Protein AF-A0A059T309-F1 (afdb_monomer)

Organism: NCBI:txid333133

Mean predicted aligned error: 18.93 Å

Secondary structure (DSSP, 8-state):
--------------------------SS--S--TT-PPP--------TTSSTT---B--TTSS-B---S--GGGGGSSHHHHHHT------GGG--------SSSS----

pLDDT: mean 70.23, std 22.95, range [30.25, 97.5]

Solvent-accessible surface area (backbone atoms only — not comparable to full-atom values): 8401 Å² total; per-residue (Å²): 143,81,90,81,87,82,88,80,89,85,88,90,83,85,90,80,88,80,83,89,81,90,75,94,73,73,87,76,86,79,92,81,66,99,79,64,75,72,79,78,74,70,76,63,78,85,50,70,64,54,68,100,77,39,66,36,42,75,56,99,90,50,75,82,38,63,96,65,89,80,60,75,66,66,58,60,70,47,71,68,49,34,63,73,69,56,88,79,83,91,52,78,88,76,59,83,84,88,82,89,84,74,96,63,98,60,93,72,92,129

Structure (mmCIF, N/CA/C/O backbone):
data_AF-A0A059T309-F1
#
_entry.id   AF-A0A059T309-F1
#
loop_
_atom_site.group_PDB
_atom_site.id
_atom_site.type_symbol
_atom_site.label_atom_id
_atom_site.label_alt_id
_atom_site.label_comp_id
_atom_site.label_asym_id
_atom_site.label_entity_id
_atom_site.label_seq_id
_atom_site.pdbx_PDB_ins_code
_atom_site.Cartn_x
_atom_site.Cartn_y
_atom_site.Cartn_z
_atom_site.occupancy
_atom_site.B_iso_or_equiv
_atom_site.auth_seq_id
_atom_site.auth_comp_id
_atom_site.auth_asym_id
_atom_site.auth_atom_id
_atom_site.pdbx_PDB_model_num
ATOM 1 N N . MET A 1 1 ? 44.754 -41.594 -55.457 1.00 46.16 1 MET A N 1
ATOM 2 C CA . MET A 1 1 ? 46.174 -41.926 -55.210 1.00 46.16 1 MET A CA 1
ATOM 3 C C . MET A 1 1 ? 47.045 -41.051 -56.099 1.00 46.16 1 MET A C 1
ATOM 5 O O . MET A 1 1 ? 47.213 -41.373 -57.265 1.00 46.16 1 MET A O 1
ATOM 9 N N . ARG A 1 2 ? 47.546 -39.922 -55.589 1.00 36.44 2 ARG A N 1
ATOM 10 C CA . ARG A 1 2 ? 48.671 -39.198 -56.196 1.00 36.44 2 ARG A CA 1
ATOM 11 C C . ARG A 1 2 ? 49.545 -38.652 -55.074 1.00 36.44 2 ARG A C 1
ATOM 13 O O . ARG A 1 2 ? 49.190 -37.683 -54.415 1.00 36.44 2 ARG A O 1
ATOM 20 N N . LEU A 1 3 ? 50.631 -39.383 -54.841 1.00 37.47 3 LEU A N 1
ATOM 21 C CA . LEU A 1 3 ? 51.829 -38.928 -54.151 1.00 37.47 3 LEU A CA 1
ATOM 22 C C . LEU A 1 3 ? 52.394 -37.718 -54.904 1.00 37.47 3 LEU A C 1
ATOM 24 O O . LEU A 1 3 ? 52.564 -37.806 -56.117 1.00 37.47 3 LEU A O 1
ATOM 28 N N . SER A 1 4 ? 52.757 -36.665 -54.177 1.00 36.16 4 SER A N 1
ATOM 29 C CA . SER A 1 4 ? 53.927 -35.853 -54.511 1.00 36.16 4 SER A CA 1
ATOM 30 C C . SER A 1 4 ? 54.570 -35.350 -53.225 1.00 36.16 4 SER A C 1
ATOM 32 O O . SER A 1 4 ? 54.005 -34.572 -52.464 1.00 36.16 4 SER A O 1
ATOM 34 N N . CYS A 1 5 ? 55.754 -35.902 -53.014 1.00 30.41 5 CYS A N 1
ATOM 35 C CA . CYS A 1 5 ? 56.797 -35.551 -52.071 1.00 30.41 5 CYS A CA 1
ATOM 36 C C . CYS A 1 5 ? 57.492 -34.268 -52.556 1.00 30.41 5 CYS A C 1
ATOM 38 O O . CYS A 1 5 ? 57.702 -34.183 -53.758 1.00 30.41 5 CYS A O 1
ATOM 40 N N . VAL A 1 6 ? 57.879 -33.338 -51.673 1.00 52.66 6 VAL A N 1
ATOM 41 C CA . VAL A 1 6 ? 59.219 -32.704 -51.648 1.00 52.66 6 VAL A CA 1
ATOM 42 C C . VAL A 1 6 ? 59.417 -32.052 -50.272 1.00 52.66 6 VAL A C 1
ATOM 44 O O . VAL A 1 6 ? 58.671 -31.165 -49.863 1.00 52.66 6 VAL A O 1
ATOM 47 N N . LEU A 1 7 ? 60.449 -32.535 -49.578 1.00 37.66 7 LEU A N 1
ATOM 48 C CA . LEU A 1 7 ? 61.073 -31.961 -48.390 1.00 37.66 7 LEU A CA 1
ATOM 49 C C . LEU A 1 7 ? 61.636 -30.555 -48.657 1.00 37.66 7 LEU A C 1
ATOM 51 O O . LEU A 1 7 ? 62.316 -30.355 -49.659 1.00 37.66 7 LEU A O 1
ATOM 55 N N . PHE A 1 8 ? 61.562 -29.677 -47.657 1.00 32.91 8 PHE A N 1
ATOM 56 C CA . PHE A 1 8 ? 62.683 -28.790 -47.336 1.00 32.91 8 PHE A CA 1
ATOM 57 C C . PHE A 1 8 ? 62.900 -28.768 -45.819 1.00 32.91 8 PHE A C 1
ATOM 59 O O . PHE A 1 8 ? 62.017 -28.392 -45.051 1.00 32.91 8 PHE A O 1
ATOM 66 N N . LEU A 1 9 ? 64.082 -29.234 -45.408 1.00 39.44 9 LEU A N 1
ATOM 67 C CA . LEU A 1 9 ? 64.646 -29.065 -44.072 1.00 39.44 9 LEU A CA 1
ATOM 68 C C . LEU A 1 9 ? 64.998 -27.589 -43.832 1.00 39.44 9 LEU A C 1
ATOM 70 O O . LEU A 1 9 ? 65.543 -26.935 -44.718 1.00 39.44 9 LEU A O 1
ATOM 74 N N . GLY A 1 10 ? 64.801 -27.118 -42.601 1.00 32.47 10 GLY A N 1
ATOM 75 C CA . G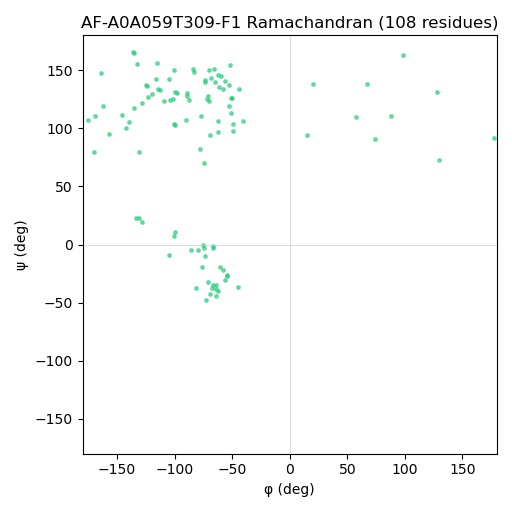LY A 1 10 ? 65.367 -25.863 -42.103 1.00 32.47 10 GLY A CA 1
ATOM 76 C C . GLY A 1 10 ? 65.061 -25.666 -40.618 1.00 32.47 10 GLY A C 1
ATOM 77 O O . GLY A 1 10 ? 63.921 -25.441 -40.242 1.00 32.47 10 GLY A O 1
ATOM 78 N N . ILE A 1 11 ? 66.089 -25.829 -39.793 1.00 36.34 11 ILE A N 1
ATOM 79 C CA . ILE A 1 11 ? 66.110 -25.978 -38.329 1.00 36.34 11 ILE A CA 1
ATOM 80 C C . ILE A 1 11 ? 66.071 -24.619 -37.594 1.00 36.34 11 ILE A C 1
ATOM 82 O O . ILE A 1 11 ? 66.656 -23.661 -38.088 1.00 36.34 11 ILE A O 1
ATOM 86 N N . ALA A 1 12 ? 65.495 -24.615 -36.377 1.00 32.25 12 ALA A N 1
ATOM 87 C CA . ALA A 1 12 ? 65.959 -23.951 -35.131 1.00 32.25 12 ALA A CA 1
ATOM 88 C C . ALA A 1 12 ? 64.919 -23.060 -34.417 1.00 32.25 12 ALA A C 1
ATOM 90 O O . ALA A 1 12 ? 64.360 -22.148 -35.016 1.00 32.25 12 ALA A O 1
ATOM 91 N N . GLY A 1 13 ? 64.773 -23.255 -33.096 1.00 34.81 13 GLY A N 1
ATOM 92 C CA . GLY A 1 13 ? 64.229 -22.248 -32.165 1.00 34.81 13 GLY A CA 1
ATOM 93 C C . G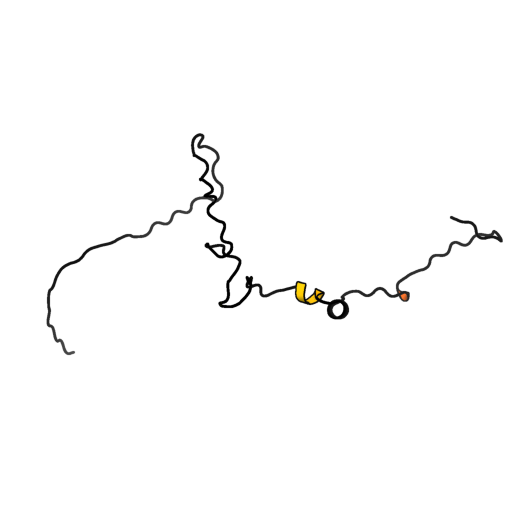LY A 1 13 ? 63.104 -22.746 -31.246 1.00 34.81 13 GLY A C 1
ATOM 94 O O . GLY A 1 13 ? 61.944 -22.506 -31.536 1.00 34.81 13 GLY A O 1
ATOM 95 N N . VAL A 1 14 ? 63.405 -23.576 -30.236 1.00 40.19 14 VAL A N 1
ATOM 96 C CA . VAL A 1 14 ? 63.446 -23.199 -28.794 1.00 40.19 14 VAL A CA 1
ATOM 97 C C . VAL A 1 14 ? 62.052 -23.003 -28.151 1.00 40.19 14 VAL A C 1
ATOM 99 O O . VAL A 1 14 ? 61.408 -21.984 -28.342 1.00 40.19 14 VAL A O 1
ATOM 102 N N . VAL A 1 15 ? 61.463 -24.067 -27.581 1.00 43.03 15 VAL A N 1
ATOM 103 C CA . VAL A 1 15 ? 61.309 -24.403 -26.133 1.00 43.03 15 VAL A CA 1
ATOM 104 C C . VAL A 1 15 ? 60.591 -23.359 -25.251 1.00 43.03 15 VAL A C 1
ATOM 106 O O . VAL A 1 15 ? 61.185 -22.360 -24.868 1.00 43.03 15 VAL A O 1
ATOM 109 N N . ASN A 1 16 ? 59.369 -23.687 -24.803 1.00 38.09 16 ASN A N 1
ATOM 110 C CA . ASN A 1 16 ? 58.926 -23.661 -23.390 1.00 38.09 16 ASN A CA 1
ATOM 111 C C . ASN A 1 16 ? 57.556 -24.375 -23.306 1.00 38.09 16 ASN A C 1
ATOM 113 O O . ASN A 1 16 ? 56.657 -24.034 -24.067 1.00 38.09 16 ASN A O 1
ATOM 117 N N . SER A 1 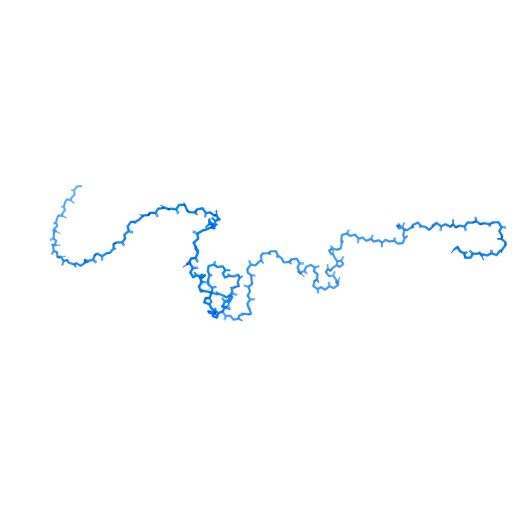17 ? 57.454 -25.561 -22.686 1.00 37.91 17 SER A N 1
ATOM 118 C CA . SER A 1 17 ? 57.230 -25.828 -21.244 1.00 37.91 17 SER A CA 1
ATOM 119 C C . SER A 1 17 ? 55.829 -25.367 -20.792 1.00 37.91 17 SER A C 1
ATOM 121 O O . SER A 1 17 ? 55.342 -24.335 -21.223 1.00 37.91 17 SER A O 1
ATOM 123 N N . MET A 1 18 ? 55.060 -26.075 -19.974 1.00 32.78 18 MET A N 1
ATOM 124 C CA . MET A 1 18 ? 55.294 -27.242 -19.133 1.00 32.78 18 MET A CA 1
ATOM 125 C C . MET A 1 18 ? 53.905 -27.790 -18.761 1.00 32.78 18 MET A C 1
ATOM 127 O O . MET A 1 18 ? 52.946 -27.028 -18.639 1.00 32.78 18 MET A O 1
ATOM 131 N N . LEU A 1 19 ? 53.827 -29.106 -18.604 1.00 39.88 19 LEU A N 1
ATOM 132 C CA . LEU A 1 19 ? 52.650 -29.904 -18.280 1.00 39.88 19 LEU A CA 1
ATOM 133 C C . LEU A 1 19 ? 52.069 -29.653 -16.878 1.00 39.88 19 LEU A C 1
ATOM 135 O O . LEU A 1 19 ? 52.800 -29.349 -15.940 1.00 39.88 19 LEU A O 1
ATOM 139 N N . ASP A 1 20 ? 50.752 -29.869 -16.804 1.00 37.09 20 ASP A N 1
ATOM 140 C CA . ASP A 1 20 ? 49.939 -30.526 -15.766 1.00 37.09 20 ASP A CA 1
ATOM 141 C C . ASP A 1 20 ? 50.473 -30.697 -14.334 1.00 37.09 20 ASP A C 1
ATOM 143 O O . ASP A 1 20 ? 51.550 -31.230 -14.081 1.00 37.09 20 ASP A O 1
ATOM 147 N N . GLY A 1 21 ? 49.581 -30.444 -13.371 1.00 30.55 21 GLY A N 1
ATOM 148 C CA . GLY A 1 21 ? 49.724 -30.969 -12.015 1.00 30.55 21 GLY A CA 1
ATOM 149 C C . GLY A 1 21 ? 48.620 -30.509 -11.073 1.00 30.55 21 GLY A C 1
ATOM 150 O O . GLY A 1 21 ? 48.731 -29.468 -10.432 1.00 30.55 21 GLY A O 1
ATOM 151 N N . GLY A 1 22 ? 47.547 -31.298 -10.981 1.00 44.28 22 GLY A N 1
ATOM 152 C CA . GLY A 1 22 ? 46.489 -31.117 -9.992 1.00 44.28 22 GLY A CA 1
ATOM 153 C C . GLY A 1 22 ? 46.993 -31.258 -8.551 1.00 44.28 22 GLY A C 1
ATOM 154 O O . GLY A 1 22 ? 47.855 -32.078 -8.245 1.00 44.28 22 GLY A O 1
ATOM 155 N N . GLY A 1 23 ? 46.404 -30.476 -7.650 1.00 30.25 23 GLY A N 1
ATOM 156 C CA . GLY A 1 23 ? 46.623 -30.587 -6.213 1.00 30.25 23 GLY A CA 1
ATOM 157 C C . GLY A 1 23 ? 45.452 -29.984 -5.455 1.00 30.25 23 GLY A C 1
ATOM 158 O O . GLY A 1 23 ? 45.408 -28.777 -5.229 1.00 30.25 23 GLY A O 1
ATOM 159 N N . SER A 1 24 ? 44.489 -30.822 -5.069 1.00 49.22 24 SER A N 1
ATOM 160 C CA . SER A 1 24 ? 43.448 -30.463 -4.108 1.00 49.22 24 SER A CA 1
ATOM 161 C C . SER A 1 24 ? 44.111 -30.149 -2.767 1.00 49.22 24 SER A C 1
ATOM 163 O O . SER A 1 24 ? 44.580 -31.059 -2.083 1.00 49.22 24 SER A O 1
ATOM 165 N N . LYS A 1 25 ? 44.177 -28.874 -2.387 1.00 45.28 25 LYS A N 1
ATOM 166 C CA . LYS A 1 25 ? 44.592 -28.481 -1.039 1.00 45.28 25 LYS A CA 1
ATOM 167 C C . LYS A 1 25 ? 43.371 -27.961 -0.294 1.00 45.28 25 LYS A C 1
ATOM 169 O O . LYS A 1 25 ? 42.631 -27.118 -0.793 1.00 45.28 25 L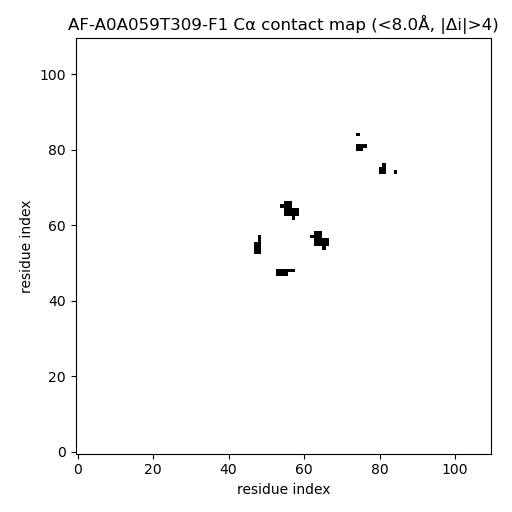YS A O 1
ATOM 174 N N . SER A 1 26 ? 43.135 -28.598 0.843 1.00 52.97 26 SER A N 1
ATOM 175 C CA . SER A 1 26 ? 42.003 -28.455 1.749 1.00 52.97 26 SER A CA 1
ATOM 176 C C . SER A 1 26 ? 41.611 -26.999 2.007 1.00 52.97 26 SER A C 1
ATOM 178 O O . SER A 1 26 ? 42.457 -26.162 2.317 1.00 52.97 26 SER A O 1
ATOM 180 N N . LEU A 1 27 ? 40.302 -26.728 1.937 1.00 55.88 27 LEU A N 1
ATOM 181 C CA . LEU A 1 27 ? 39.693 -25.612 2.660 1.00 55.88 27 LEU A CA 1
ATOM 182 C C . LEU A 1 27 ? 40.021 -25.796 4.150 1.00 55.88 27 LEU A C 1
ATOM 184 O O . LEU A 1 27 ? 39.940 -26.920 4.631 1.00 55.88 27 LEU A O 1
ATOM 188 N N . TRP A 1 28 ? 40.321 -24.707 4.855 1.00 41.81 28 TRP A N 1
ATOM 189 C CA . TRP A 1 28 ? 40.793 -24.620 6.249 1.00 41.81 28 TRP A CA 1
ATOM 190 C C . TRP A 1 28 ? 42.325 -24.707 6.417 1.00 41.81 28 TRP A C 1
ATOM 192 O O . TRP A 1 28 ? 42.917 -25.770 6.224 1.00 41.81 28 TRP A O 1
ATOM 202 N N . PRO A 1 29 ? 42.984 -23.599 6.811 1.00 51.12 29 PRO A N 1
ATOM 203 C CA . PRO A 1 29 ? 44.390 -23.605 7.206 1.00 51.12 29 PRO A CA 1
ATOM 204 C C . PRO A 1 29 ? 44.573 -24.308 8.559 1.00 51.12 29 PRO A C 1
ATOM 206 O O . PRO A 1 29 ? 43.920 -23.955 9.541 1.00 51.12 29 PRO A O 1
ATOM 209 N N . SER A 1 30 ? 45.478 -25.286 8.621 1.00 51.56 30 SER A N 1
ATOM 210 C CA . SER A 1 30 ? 45.932 -25.909 9.868 1.00 51.56 30 SER A CA 1
ATOM 211 C C . SER A 1 30 ? 46.825 -24.944 10.650 1.00 51.56 30 SER A C 1
ATOM 213 O O . SER A 1 30 ? 47.823 -24.443 10.130 1.00 51.56 30 SER A O 1
ATOM 215 N N . LEU A 1 31 ? 46.460 -24.696 11.905 1.00 51.22 31 LEU A N 1
ATOM 216 C CA . LEU A 1 31 ? 47.086 -23.730 12.800 1.00 51.22 31 LEU A CA 1
ATOM 217 C C . LEU A 1 31 ? 48.407 -24.271 13.384 1.00 51.22 31 LEU A C 1
ATOM 219 O O . LEU A 1 31 ? 48.409 -24.781 14.497 1.00 51.22 31 LEU A O 1
ATOM 223 N N . SER A 1 32 ? 49.526 -24.180 12.658 1.00 55.03 32 SER A N 1
ATOM 224 C CA . SER A 1 32 ? 50.869 -24.326 13.257 1.00 55.03 32 SER A CA 1
ATOM 225 C C . SER A 1 32 ? 52.001 -23.939 12.296 1.00 55.03 32 SER A C 1
ATOM 227 O O . SER A 1 32 ? 52.691 -24.805 11.760 1.00 55.03 32 SER A O 1
ATOM 229 N N . THR A 1 33 ? 52.250 -22.638 12.145 1.00 57.06 33 THR A N 1
ATOM 230 C CA . THR A 1 33 ? 53.582 -22.134 11.776 1.00 57.06 33 THR A CA 1
ATOM 231 C C . THR A 1 33 ? 53.838 -20.869 12.597 1.00 57.06 33 THR A C 1
ATOM 233 O O . THR A 1 33 ? 53.223 -19.847 12.306 1.00 57.06 33 THR A O 1
ATOM 236 N N . PRO A 1 34 ? 54.686 -20.898 13.642 1.00 51.56 34 PRO A N 1
ATOM 237 C CA . PRO A 1 34 ? 54.859 -19.744 14.528 1.00 51.56 34 PRO A CA 1
ATOM 238 C C . PRO A 1 34 ? 55.669 -18.590 13.909 1.00 51.56 34 PRO A C 1
ATOM 240 O O . PRO A 1 34 ? 55.779 -17.553 14.544 1.00 51.56 34 PRO A O 1
ATOM 243 N N . ASN A 1 35 ? 56.194 -18.743 12.684 1.00 59.12 35 ASN A N 1
ATOM 244 C CA . ASN A 1 35 ? 57.014 -17.732 11.998 1.00 59.12 35 ASN A CA 1
ATOM 245 C C . ASN A 1 35 ? 56.607 -17.500 10.531 1.00 59.12 35 ASN A C 1
ATOM 247 O O . ASN A 1 35 ? 57.432 -17.084 9.723 1.00 59.12 35 ASN A O 1
ATOM 251 N N . ALA A 1 36 ? 55.365 -17.809 10.150 1.00 54.34 36 ALA A N 1
ATOM 252 C CA . ALA A 1 36 ? 54.865 -17.314 8.872 1.00 54.34 36 ALA A CA 1
ATOM 253 C C . ALA A 1 36 ? 54.507 -15.841 9.072 1.00 54.34 36 ALA A C 1
ATOM 255 O O . ALA A 1 36 ? 53.564 -15.541 9.807 1.00 54.34 36 ALA A O 1
ATOM 256 N N . GLU A 1 37 ? 55.280 -14.941 8.461 1.00 62.38 37 GLU A N 1
ATOM 257 C CA . GLU A 1 37 ? 54.864 -13.550 8.322 1.00 62.38 37 GLU A CA 1
ATOM 258 C C . GLU A 1 37 ? 53.437 -13.560 7.754 1.00 62.38 37 GLU A C 1
ATOM 260 O O . GLU A 1 37 ? 53.174 -14.288 6.784 1.00 62.38 37 GLU A O 1
ATOM 265 N N . PRO A 1 38 ? 52.474 -12.879 8.407 1.00 61.62 38 PRO A N 1
ATOM 266 C CA . PRO A 1 38 ? 51.129 -12.787 7.862 1.00 61.62 38 PRO A CA 1
ATOM 267 C C . PRO A 1 38 ? 51.265 -12.273 6.427 1.00 61.62 38 PRO A C 1
ATOM 269 O O . PRO A 1 38 ? 52.097 -11.393 6.207 1.00 61.62 38 PRO A O 1
ATOM 272 N N . PRO A 1 39 ? 50.520 -12.830 5.451 1.00 62.00 39 PRO A N 1
ATOM 273 C CA . PRO A 1 39 ? 50.619 -12.349 4.083 1.00 62.00 39 PRO A CA 1
ATOM 274 C C . PRO A 1 39 ? 50.411 -10.841 4.129 1.00 62.00 39 PRO A C 1
ATOM 276 O O . PRO A 1 39 ? 49.381 -10.395 4.644 1.00 62.00 39 PRO A O 1
ATOM 279 N N . GLU A 1 40 ? 51.418 -10.088 3.685 1.00 59.78 40 GLU A N 1
ATOM 280 C CA . GLU A 1 40 ? 51.333 -8.640 3.595 1.00 59.78 40 GLU A CA 1
ATOM 281 C C . GLU A 1 40 ? 50.044 -8.338 2.840 1.00 59.78 40 GLU A C 1
ATOM 283 O O . GLU A 1 40 ? 49.861 -8.739 1.685 1.00 59.78 40 GLU A O 1
ATOM 288 N N . ILE A 1 41 ? 49.087 -7.729 3.537 1.00 58.47 41 ILE A N 1
ATOM 289 C CA . ILE A 1 41 ? 47.964 -7.115 2.859 1.00 58.47 41 ILE A CA 1
ATOM 290 C C . ILE A 1 41 ? 48.616 -5.929 2.172 1.00 58.47 41 ILE A C 1
ATOM 292 O O . ILE A 1 41 ? 48.843 -4.915 2.823 1.00 58.47 41 ILE A O 1
ATOM 296 N N . ASP A 1 42 ? 48.996 -6.119 0.909 1.00 58.06 42 ASP A N 1
ATOM 297 C CA . ASP A 1 42 ? 49.283 -5.026 -0.006 1.00 58.06 42 ASP A CA 1
ATOM 298 C C . ASP A 1 42 ? 48.087 -4.078 0.106 1.00 58.06 42 ASP A C 1
ATOM 300 O O . ASP A 1 42 ? 46.979 -4.385 -0.344 1.00 58.06 42 ASP A O 1
ATOM 304 N N . ASP A 1 43 ? 48.286 -2.972 0.821 1.00 57.47 43 ASP A N 1
ATOM 305 C CA . ASP A 1 43 ? 47.339 -1.872 0.936 1.00 57.47 43 ASP A CA 1
ATOM 306 C C . ASP A 1 43 ? 47.161 -1.156 -0.407 1.00 57.47 43 ASP A C 1
ATOM 308 O O . ASP A 1 43 ? 46.322 -0.256 -0.504 1.00 57.47 43 ASP A O 1
ATOM 312 N N . GLY A 1 44 ? 47.897 -1.610 -1.437 1.00 60.69 44 GLY A N 1
ATOM 313 C CA . GLY A 1 44 ? 47.399 -1.904 -2.775 1.00 60.69 44 GLY A CA 1
ATOM 314 C C . GLY A 1 44 ? 46.033 -1.306 -3.024 1.00 60.69 44 GLY A C 1
ATOM 315 O O . GLY A 1 44 ? 45.011 -1.878 -2.640 1.00 60.69 44 GLY A O 1
ATOM 316 N N . GLU A 1 45 ? 46.051 -0.113 -3.620 1.00 70.25 45 GLU A N 1
ATOM 317 C CA . GLU A 1 45 ? 44.886 0.724 -3.859 1.00 70.25 45 GLU A CA 1
ATOM 318 C C . GLU A 1 45 ? 43.701 -0.133 -4.314 1.00 70.25 45 GLU A C 1
ATOM 320 O O . GLU A 1 45 ? 43.684 -0.675 -5.423 1.00 70.25 45 GLU A O 1
ATOM 325 N N . TYR A 1 46 ? 42.736 -0.318 -3.407 1.00 71.62 46 TYR A N 1
ATOM 326 C CA . TYR A 1 46 ? 41.589 -1.182 -3.639 1.00 71.62 46 TYR A CA 1
ATOM 327 C C . TYR A 1 46 ? 40.779 -0.624 -4.812 1.00 71.62 46 TYR A C 1
ATOM 329 O O . TYR A 1 46 ? 39.955 0.275 -4.640 1.00 71.62 46 TYR A O 1
ATOM 337 N N . ASP A 1 47 ? 41.002 -1.159 -6.013 1.00 71.31 47 ASP A N 1
ATOM 338 C CA . ASP A 1 47 ? 40.215 -0.809 -7.189 1.00 71.31 47 ASP A CA 1
ATOM 339 C C . ASP A 1 47 ? 39.012 -1.766 -7.290 1.00 71.31 47 ASP A C 1
ATOM 341 O O . ASP A 1 47 ? 39.186 -2.926 -7.683 1.00 71.31 47 ASP A O 1
ATOM 345 N N . PRO A 1 48 ? 37.773 -1.314 -6.995 1.00 69.50 48 PRO A N 1
ATOM 346 C CA . PRO A 1 48 ? 36.572 -2.160 -6.957 1.00 69.50 48 PRO A CA 1
ATOM 347 C C . PRO A 1 48 ? 36.155 -2.719 -8.330 1.00 69.50 48 PRO A C 1
ATOM 349 O O . PRO A 1 48 ? 35.179 -3.472 -8.434 1.00 69.50 48 PRO A O 1
ATOM 352 N N . PHE A 1 49 ? 36.871 -2.335 -9.388 1.00 69.31 49 PHE A N 1
ATOM 353 C CA . PHE A 1 49 ? 36.692 -2.809 -10.757 1.00 69.31 49 PHE A CA 1
ATOM 354 C C . PHE A 1 49 ? 37.777 -3.796 -11.201 1.00 69.31 49 PHE A C 1
ATOM 356 O O . PHE A 1 49 ? 37.634 -4.396 -12.269 1.00 69.31 49 PHE A O 1
ATOM 363 N N . SER A 1 50 ? 38.837 -3.971 -10.409 1.00 66.19 50 SER A N 1
AT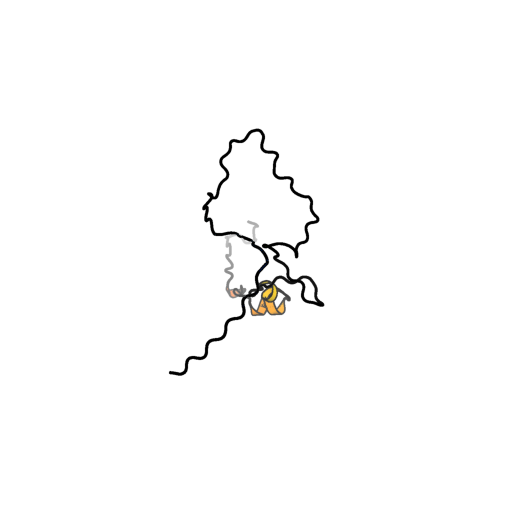OM 364 C CA . SER A 1 50 ? 39.947 -4.874 -10.705 1.00 66.19 50 SER A CA 1
ATOM 365 C C . SER A 1 50 ? 39.823 -6.190 -9.919 1.00 66.19 50 SER A C 1
ATOM 367 O O . SER A 1 50 ? 39.243 -6.250 -8.835 1.00 66.19 50 SER A O 1
ATOM 369 N N . GLY A 1 51 ? 40.335 -7.283 -10.492 1.00 68.25 51 GLY A N 1
ATOM 370 C CA . GLY A 1 51 ? 40.395 -8.598 -9.845 1.00 68.25 51 GLY A CA 1
ATOM 371 C C . GLY A 1 51 ? 39.284 -9.591 -10.224 1.00 68.25 51 GLY A C 1
ATOM 372 O O . GLY A 1 51 ? 38.227 -9.251 -10.753 1.00 68.25 51 GLY A O 1
ATOM 373 N N . ARG A 1 52 ? 39.534 -10.875 -9.925 1.00 57.91 52 ARG A N 1
ATOM 374 C CA . ARG A 1 52 ? 38.656 -12.031 -10.226 1.00 57.91 52 ARG A CA 1
ATOM 375 C C . ARG A 1 52 ? 37.250 -11.919 -9.616 1.00 57.91 52 ARG A C 1
ATOM 377 O O . ARG A 1 52 ? 36.324 -12.576 -10.086 1.00 57.91 52 ARG A O 1
ATOM 384 N N . LEU A 1 53 ? 37.104 -11.105 -8.573 1.00 63.69 53 LEU A N 1
ATOM 385 C CA . LEU A 1 53 ? 35.856 -10.844 -7.856 1.00 63.69 53 LEU A CA 1
ATOM 386 C C . LEU A 1 53 ? 35.190 -9.523 -8.265 1.00 63.69 53 LEU A C 1
ATOM 388 O O . LEU A 1 53 ? 34.223 -9.150 -7.613 1.00 63.69 53 LEU A O 1
ATOM 392 N N . GLY A 1 54 ? 35.676 -8.813 -9.293 1.00 66.19 54 GLY A N 1
ATOM 393 C CA . GLY A 1 54 ? 35.177 -7.493 -9.698 1.00 66.19 54 GLY A CA 1
ATOM 394 C C . GLY A 1 54 ? 33.651 -7.451 -9.846 1.00 66.19 54 GLY A C 1
ATOM 395 O O . GLY A 1 54 ? 33.090 -7.869 -10.859 1.00 66.19 54 GLY A O 1
ATOM 396 N N . LEU A 1 55 ? 32.966 -6.960 -8.806 1.00 68.81 55 LEU A N 1
ATOM 397 C CA . LEU A 1 55 ? 31.499 -6.962 -8.702 1.00 68.81 55 LEU A CA 1
ATOM 398 C C . LEU A 1 55 ? 30.859 -5.874 -9.579 1.00 68.81 55 LEU A C 1
ATOM 400 O O . LEU A 1 55 ? 29.666 -5.932 -9.897 1.00 68.81 55 LEU A O 1
ATOM 404 N N . TRP A 1 56 ? 31.652 -4.874 -9.956 1.00 69.56 56 TRP A N 1
ATOM 405 C CA . TRP A 1 56 ? 31.224 -3.670 -10.649 1.00 69.56 56 TRP A CA 1
ATOM 406 C C . TRP A 1 56 ? 31.803 -3.680 -12.059 1.00 69.56 56 TRP A C 1
ATOM 408 O O . TRP A 1 56 ? 32.987 -3.932 -12.262 1.00 69.56 56 TRP A O 1
ATOM 418 N N . ARG A 1 57 ? 30.970 -3.383 -13.055 1.00 73.06 57 ARG A N 1
ATOM 419 C CA . ARG A 1 57 ? 31.397 -3.199 -14.443 1.00 73.06 57 ARG A CA 1
ATOM 420 C C . ARG A 1 57 ? 31.386 -1.703 -14.765 1.00 73.06 57 ARG A C 1
ATOM 422 O O . ARG A 1 57 ? 30.476 -0.996 -14.327 1.00 73.06 57 ARG A O 1
ATOM 429 N N . ARG A 1 58 ? 32.366 -1.235 -15.547 1.00 72.81 58 ARG A N 1
ATOM 430 C CA . ARG A 1 58 ? 32.369 0.107 -16.156 1.00 72.81 58 ARG A CA 1
ATOM 431 C C . ARG A 1 58 ? 31.944 -0.000 -17.626 1.00 72.81 58 ARG A C 1
ATOM 433 O O . ARG A 1 58 ? 32.727 -0.487 -18.437 1.00 72.81 58 ARG A O 1
ATOM 440 N N . PRO A 1 59 ? 30.708 0.363 -17.994 1.00 71.19 59 PRO A N 1
ATOM 441 C CA . PRO A 1 59 ? 30.374 0.643 -19.388 1.00 71.19 59 PRO A CA 1
ATOM 442 C C . PRO A 1 59 ? 31.046 1.954 -19.827 1.00 71.19 59 PRO A C 1
ATOM 444 O O . PRO A 1 59 ? 31.226 2.835 -18.989 1.00 71.19 59 PRO A O 1
ATOM 447 N N . GLN A 1 60 ? 31.379 2.065 -21.119 1.00 68.69 60 GLN A N 1
ATOM 448 C CA . GLN A 1 60 ? 32.231 3.112 -21.717 1.00 68.69 60 GLN A CA 1
ATOM 449 C C . GLN A 1 60 ? 31.914 4.549 -21.241 1.00 68.69 60 GLN A C 1
ATOM 451 O O . GLN A 1 60 ? 32.845 5.303 -20.996 1.00 68.69 60 GLN A O 1
ATOM 456 N N . ASP A 1 61 ? 30.633 4.885 -21.013 1.00 67.44 61 ASP A N 1
ATOM 457 C CA . ASP A 1 61 ? 30.177 6.255 -20.707 1.00 67.44 61 ASP A CA 1
ATOM 458 C C . ASP A 1 61 ? 29.245 6.356 -19.485 1.00 67.44 61 ASP A C 1
ATOM 460 O O . ASP A 1 61 ? 28.425 7.270 -19.384 1.00 67.44 61 ASP A O 1
ATOM 464 N N . SER A 1 62 ? 29.279 5.392 -18.560 1.00 68.25 62 SER A N 1
ATOM 465 C CA . SER A 1 62 ? 28.285 5.357 -17.478 1.00 68.25 62 SER A CA 1
ATOM 466 C C . SER A 1 62 ? 28.874 5.135 -16.098 1.00 68.25 62 SER A C 1
ATOM 468 O O . SER A 1 62 ? 29.925 4.518 -15.931 1.00 68.25 62 SER A O 1
ATOM 470 N N . ALA A 1 63 ? 28.120 5.599 -15.102 1.00 78.31 63 ALA A N 1
ATOM 471 C CA . ALA A 1 63 ? 28.399 5.335 -13.706 1.00 78.31 63 ALA A CA 1
ATOM 472 C C . ALA A 1 63 ? 28.575 3.824 -13.439 1.00 78.31 63 ALA A C 1
ATOM 474 O O . ALA A 1 63 ? 28.005 2.988 -14.151 1.00 78.31 63 ALA A O 1
ATOM 475 N N . PRO A 1 64 ? 29.317 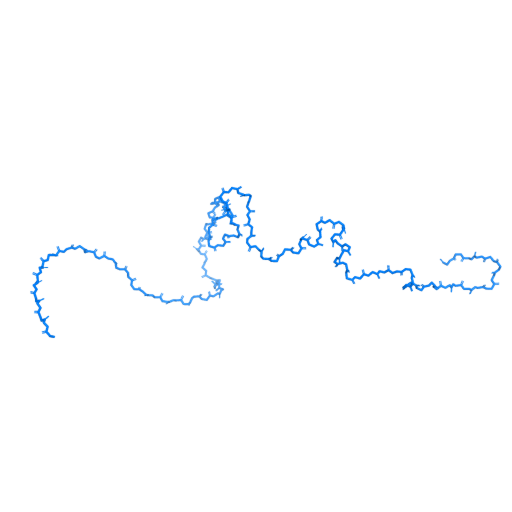3.465 -12.382 1.00 81.75 64 PRO A N 1
ATOM 476 C CA . PRO A 1 64 ? 29.575 2.078 -12.022 1.00 81.75 64 PRO A CA 1
ATOM 477 C C . PRO A 1 64 ? 28.289 1.238 -11.946 1.00 81.75 64 PRO A C 1
ATOM 479 O O . PRO A 1 64 ? 27.337 1.594 -11.246 1.00 81.75 64 PRO A O 1
ATOM 482 N N . TRP A 1 65 ? 28.245 0.114 -12.666 1.00 77.62 65 TRP A N 1
ATOM 483 C CA . TRP A 1 65 ? 27.042 -0.708 -12.801 1.00 77.62 65 TRP A CA 1
ATOM 484 C C . TRP A 1 65 ? 27.286 -2.149 -12.359 1.00 77.62 65 TRP A C 1
ATOM 486 O O . TRP A 1 65 ? 28.166 -2.840 -12.865 1.00 77.62 65 TRP A O 1
ATOM 496 N N . VAL A 1 66 ? 26.446 -2.637 -11.445 1.00 83.50 66 VAL A N 1
ATOM 497 C CA . VAL A 1 66 ? 26.414 -4.054 -11.057 1.00 83.50 66 VAL A CA 1
ATOM 498 C C . VAL A 1 66 ? 25.467 -4.806 -12.002 1.00 83.50 66 VAL A C 1
ATOM 500 O O . VAL A 1 66 ? 24.291 -4.417 -12.078 1.00 83.50 66 VAL A O 1
ATOM 503 N N . PRO A 1 67 ? 25.900 -5.884 -12.688 1.00 82.25 67 PRO A N 1
ATOM 504 C CA . PRO A 1 67 ? 25.065 -6.679 -13.590 1.00 82.25 67 PRO A CA 1
ATOM 505 C C . PRO A 1 67 ? 24.081 -7.570 -12.815 1.00 82.25 67 PRO A C 1
ATOM 507 O O . PRO A 1 67 ? 24.188 -8.791 -12.773 1.00 82.25 67 PRO A O 1
ATOM 510 N N . GLN A 1 68 ? 23.085 -6.952 -12.182 1.00 86.81 68 GLN A N 1
ATOM 511 C CA . GLN A 1 68 ? 22.037 -7.650 -11.441 1.00 86.81 68 GLN A CA 1
ATOM 512 C C . GLN A 1 68 ? 20.723 -7.676 -12.232 1.00 86.81 68 GLN A C 1
ATOM 514 O O . GLN A 1 68 ? 20.183 -6.619 -12.589 1.00 86.81 68 GLN A O 1
ATOM 519 N N . ARG A 1 69 ? 20.185 -8.887 -12.452 1.00 87.81 69 ARG A N 1
ATOM 520 C CA . ARG A 1 69 ? 18.910 -9.120 -13.155 1.00 87.81 69 ARG A CA 1
ATOM 521 C C . ARG A 1 69 ? 17.691 -8.720 -12.317 1.00 87.81 69 ARG A C 1
ATOM 523 O O . ARG A 1 69 ? 16.813 -8.020 -12.810 1.00 87.81 69 ARG A O 1
ATOM 530 N N . ARG A 1 70 ? 17.621 -9.136 -11.047 1.00 93.25 70 ARG A N 1
ATOM 531 C CA . ARG A 1 70 ? 16.512 -8.773 -10.144 1.00 93.25 70 ARG A CA 1
ATOM 532 C C . ARG A 1 70 ? 16.834 -7.475 -9.416 1.00 93.25 70 ARG A C 1
ATOM 534 O O . ARG A 1 70 ? 17.881 -7.368 -8.793 1.00 93.25 70 ARG A O 1
ATOM 541 N N . ARG A 1 71 ? 15.925 -6.499 -9.455 1.00 93.12 71 ARG A N 1
ATOM 542 C CA . ARG A 1 71 ? 16.085 -5.217 -8.746 1.00 93.12 71 ARG A CA 1
ATOM 543 C C . ARG A 1 71 ? 14.824 -4.874 -7.953 1.00 93.12 71 ARG A C 1
ATOM 545 O O . ARG A 1 71 ? 14.057 -4.024 -8.403 1.00 93.12 71 ARG A O 1
ATOM 552 N N . PRO A 1 72 ? 14.623 -5.472 -6.762 1.00 94.94 72 PRO A N 1
ATOM 553 C CA . PRO A 1 72 ? 13.443 -5.228 -5.920 1.00 94.94 72 PRO A CA 1
ATOM 554 C C . PRO A 1 72 ? 13.209 -3.747 -5.598 1.00 94.94 72 PRO A C 1
ATOM 556 O O . PRO A 1 72 ? 12.080 -3.303 -5.432 1.00 94.94 72 PRO A O 1
ATOM 559 N N . ARG A 1 73 ? 14.281 -2.942 -5.593 1.00 95.19 73 ARG A N 1
ATOM 560 C CA . ARG A 1 73 ? 14.216 -1.479 -5.447 1.00 95.19 73 ARG A CA 1
ATOM 561 C C . ARG A 1 73 ? 13.298 -0.790 -6.464 1.00 95.19 73 ARG A C 1
ATOM 563 O O . ARG A 1 73 ? 12.780 0.277 -6.154 1.00 95.19 73 ARG A O 1
ATOM 570 N N . ARG A 1 74 ? 13.075 -1.379 -7.645 1.00 95.12 74 ARG A N 1
ATOM 571 C CA . ARG A 1 74 ? 12.173 -0.823 -8.668 1.00 95.12 74 ARG A CA 1
ATOM 572 C C . ARG A 1 74 ? 10.720 -0.773 -8.187 1.00 95.12 74 ARG A C 1
ATOM 574 O O . ARG A 1 74 ? 10.071 0.247 -8.386 1.00 95.12 74 ARG A O 1
ATOM 581 N N . ASN A 1 75 ? 10.276 -1.787 -7.446 1.00 95.94 75 ASN A N 1
ATOM 582 C CA . ASN A 1 75 ? 8.913 -1.891 -6.908 1.00 95.94 75 ASN A CA 1
ATOM 583 C C . ASN A 1 75 ? 8.661 -0.961 -5.703 1.00 95.94 75 ASN A C 1
ATOM 585 O O . ASN A 1 75 ? 7.565 -0.929 -5.158 1.00 95.94 75 ASN A O 1
ATOM 589 N N . ARG A 1 76 ? 9.669 -0.188 -5.273 1.00 96.38 76 ARG A N 1
ATOM 590 C CA . ARG A 1 76 ? 9.574 0.761 -4.152 1.00 96.38 76 ARG A CA 1
ATOM 591 C C . ARG A 1 76 ? 10.058 2.175 -4.490 1.00 96.38 76 ARG A C 1
ATOM 593 O O . ARG A 1 76 ? 10.390 2.933 -3.585 1.00 96.38 76 ARG A O 1
ATOM 600 N N . LYS A 1 77 ? 10.133 2.526 -5.783 1.00 95.94 77 LYS A N 1
ATOM 601 C CA . LYS A 1 77 ? 10.703 3.805 -6.252 1.00 95.94 77 LYS A CA 1
ATOM 602 C C . LYS A 1 77 ? 9.845 5.022 -5.888 1.00 95.94 77 LYS A C 1
ATOM 604 O O . LYS A 1 77 ? 10.387 6.050 -5.507 1.00 95.94 77 LYS A O 1
ATOM 609 N N . ASN A 1 78 ? 8.530 4.925 -6.032 1.00 95.94 78 ASN A N 1
ATOM 610 C CA . ASN A 1 78 ? 7.587 6.017 -5.787 1.00 95.94 78 ASN A CA 1
ATOM 611 C C . ASN A 1 78 ? 6.377 5.467 -4.986 1.00 95.94 78 ASN A C 1
ATOM 613 O O . ASN A 1 78 ? 6.252 4.246 -4.830 1.00 95.94 78 ASN A O 1
ATOM 617 N N . PRO A 1 79 ? 5.523 6.318 -4.391 1.00 96.69 79 PRO A N 1
ATOM 618 C CA . PRO A 1 79 ? 4.349 5.848 -3.648 1.00 96.69 79 PRO A CA 1
ATOM 619 C C . PRO A 1 79 ? 3.330 5.125 -4.541 1.00 96.69 79 PRO A C 1
ATOM 621 O O . PRO A 1 79 ? 2.765 4.128 -4.114 1.00 96.69 79 PRO A O 1
ATOM 624 N N . VAL A 1 80 ? 3.168 5.562 -5.793 1.00 96.75 80 VAL A N 1
ATOM 625 C CA . VAL A 1 80 ? 2.211 4.981 -6.754 1.00 96.75 80 VAL A CA 1
ATOM 626 C C . VAL A 1 80 ? 2.542 3.524 -7.100 1.00 96.75 80 VAL A C 1
ATOM 628 O O . VAL A 1 80 ? 1.677 2.662 -7.101 1.00 96.75 80 VAL A O 1
ATOM 631 N N . ILE A 1 81 ? 3.811 3.208 -7.354 1.00 96.69 81 ILE A N 1
ATOM 632 C CA . ILE A 1 81 ? 4.253 1.835 -7.624 1.00 96.69 81 ILE A CA 1
ATOM 633 C C . ILE A 1 81 ? 4.109 0.988 -6.361 1.00 96.69 81 ILE A C 1
ATOM 635 O O . ILE A 1 81 ? 3.709 -0.165 -6.463 1.00 96.69 81 ILE A O 1
ATOM 639 N N . ARG A 1 82 ? 4.381 1.553 -5.174 1.00 96.69 82 ARG A N 1
ATOM 640 C CA . ARG A 1 82 ? 4.177 0.845 -3.901 1.00 96.69 82 ARG A CA 1
ATOM 641 C C . ARG A 1 82 ? 2.711 0.481 -3.672 1.00 96.69 82 ARG A C 1
ATOM 643 O O . ARG A 1 82 ? 2.465 -0.629 -3.222 1.00 96.69 82 ARG A O 1
ATOM 650 N N . SER A 1 83 ? 1.765 1.361 -4.006 1.00 95.88 83 SER A N 1
ATOM 651 C CA . SER A 1 83 ? 0.335 1.050 -3.891 1.00 95.88 83 SER A CA 1
ATOM 652 C C . SER A 1 83 ? -0.136 0.038 -4.940 1.00 95.88 83 SER A C 1
ATOM 654 O O . SER A 1 83 ? -0.997 -0.777 -4.637 1.00 95.88 83 SER A O 1
ATOM 656 N N . MET A 1 84 ? 0.451 0.028 -6.144 1.00 95.31 84 MET A N 1
ATOM 657 C CA . MET A 1 84 ? 0.143 -0.975 -7.178 1.00 95.31 84 MET A CA 1
ATOM 658 C C . MET A 1 84 ? 0.584 -2.396 -6.801 1.00 95.31 84 MET A C 1
ATOM 660 O O . MET A 1 84 ? -0.077 -3.356 -7.177 1.00 95.31 84 MET A O 1
ATOM 664 N N . VAL A 1 85 ? 1.710 -2.540 -6.095 1.00 95.62 85 VAL A N 1
ATOM 665 C CA . VAL A 1 85 ? 2.280 -3.847 -5.701 1.00 95.62 85 VAL A CA 1
ATOM 666 C C . VAL A 1 85 ? 1.965 -4.230 -4.251 1.00 95.62 85 VAL A C 1
ATOM 668 O O . VAL A 1 85 ? 2.569 -5.157 -3.717 1.00 95.62 85 VAL A O 1
ATOM 671 N N . GLN A 1 86 ? 1.071 -3.496 -3.587 1.00 96.19 86 GLN A N 1
ATOM 672 C CA . GLN A 1 86 ? 0.711 -3.733 -2.194 1.00 96.19 86 GLN A CA 1
ATOM 673 C C . GLN A 1 86 ? -0.084 -5.036 -2.055 1.00 96.19 86 GLN A C 1
ATOM 675 O O . GLN A 1 86 ? -1.139 -5.197 -2.659 1.00 96.19 86 GLN A O 1
ATOM 680 N N . GLU A 1 87 ? 0.408 -5.949 -1.222 1.00 97.12 87 GLU A N 1
ATOM 681 C CA . GLU A 1 87 ? -0.197 -7.275 -1.045 1.00 97.12 87 GLU A CA 1
ATOM 682 C C . GLU A 1 87 ? -1.398 -7.252 -0.088 1.00 97.12 87 GLU A C 1
ATOM 684 O O . GLU A 1 87 ? -2.391 -7.932 -0.324 1.00 97.12 87 GLU A O 1
ATOM 689 N N . ASN A 1 88 ? -1.332 -6.441 0.974 1.00 96.38 88 ASN A N 1
ATOM 690 C CA . ASN A 1 88 ? -2.337 -6.412 2.039 1.00 96.38 88 ASN A CA 1
ATOM 691 C C . ASN A 1 88 ? -2.907 -5.008 2.243 1.00 96.38 88 ASN A C 1
ATOM 693 O O . ASN A 1 88 ? -2.156 -4.034 2.318 1.00 96.38 88 ASN A O 1
ATOM 697 N N . VAL A 1 89 ? -4.228 -4.911 2.413 1.00 96.31 89 VAL A N 1
ATOM 698 C CA . VAL A 1 89 ? -4.938 -3.658 2.711 1.00 96.31 89 VAL A CA 1
ATOM 699 C C . VAL A 1 89 ? -5.837 -3.862 3.927 1.00 96.31 89 VAL A C 1
ATOM 701 O O . VAL A 1 89 ? -6.733 -4.705 3.909 1.00 96.31 89 VAL A O 1
ATOM 704 N N . VAL A 1 90 ? -5.622 -3.064 4.974 1.00 96.44 90 VAL A N 1
ATOM 705 C CA . VAL A 1 90 ? -6.512 -3.020 6.142 1.00 96.44 90 VAL A CA 1
ATOM 706 C C . VAL A 1 90 ? -7.603 -1.987 5.888 1.00 96.44 90 VAL A C 1
ATOM 708 O O . VAL A 1 90 ? -7.322 -0.864 5.474 1.00 96.44 90 VAL A O 1
ATOM 711 N N . ARG A 1 91 ? -8.855 -2.380 6.117 1.00 97.50 91 ARG A N 1
ATOM 712 C CA . ARG A 1 91 ? -10.036 -1.520 5.997 1.00 97.50 91 ARG A CA 1
ATOM 713 C C . ARG A 1 91 ? -10.692 -1.357 7.371 1.00 97.50 91 ARG A C 1
ATOM 715 O O . ARG A 1 91 ? -10.547 -2.262 8.190 1.00 97.50 91 ARG A O 1
ATOM 722 N N . PRO A 1 92 ? -11.457 -0.279 7.622 1.00 97.25 92 PRO A N 1
ATOM 723 C CA . PRO A 1 92 ? -12.193 -0.115 8.880 1.00 97.25 92 PRO A CA 1
ATOM 724 C C . PRO A 1 92 ? -13.140 -1.283 9.189 1.00 97.25 92 PRO A C 1
ATOM 726 O O . PRO A 1 92 ? -13.300 -1.651 10.342 1.00 97.25 92 PRO A O 1
ATOM 729 N N . SER A 1 93 ? -13.683 -1.935 8.157 1.00 96.88 93 SER A N 1
ATOM 730 C CA . SER A 1 93 ? -14.490 -3.157 8.281 1.00 96.88 93 SER A CA 1
ATOM 731 C C . SER A 1 93 ? -13.752 -4.346 8.902 1.00 96.88 93 SER A C 1
ATOM 733 O O . SER A 1 93 ? -14.388 -5.303 9.323 1.00 96.88 93 SER A O 1
ATOM 735 N N . ASN A 1 94 ? -12.417 -4.325 8.910 1.00 97.06 94 ASN A N 1
ATOM 736 C CA . ASN A 1 94 ? -11.597 -5.393 9.476 1.00 97.06 94 ASN A CA 1
ATOM 737 C C . ASN A 1 94 ? -11.380 -5.204 10.987 1.00 97.06 94 ASN A C 1
ATOM 739 O O . ASN A 1 94 ? -10.732 -6.038 11.613 1.00 97.06 94 ASN A O 1
ATOM 743 N N . LEU A 1 95 ? -11.851 -4.091 11.557 1.00 96.94 95 LEU A N 1
ATOM 744 C CA . LEU A 1 95 ? -11.657 -3.743 12.957 1.00 96.94 95 LEU A CA 1
ATOM 745 C C .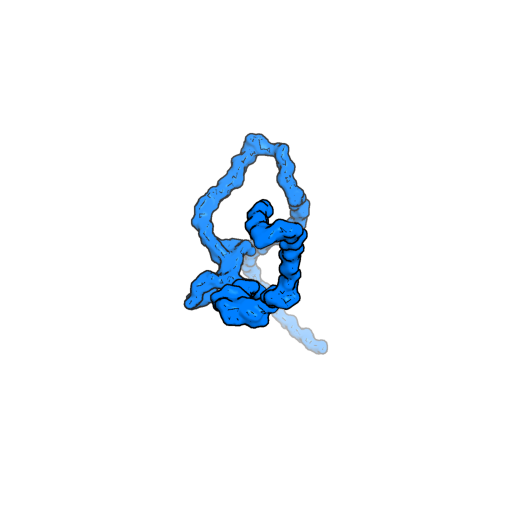 LEU A 1 95 ? -12.920 -4.089 13.748 1.00 96.94 95 LEU A C 1
ATOM 747 O O . LEU A 1 95 ? -14.025 -3.717 13.360 1.00 96.94 95 LEU A O 1
ATOM 751 N N . MET A 1 96 ? -12.741 -4.780 14.871 1.00 96.81 96 MET A N 1
ATOM 752 C CA . MET A 1 96 ? -13.798 -5.008 15.854 1.00 96.81 96 MET A CA 1
ATOM 753 C C . MET A 1 96 ? -13.652 -3.985 16.974 1.00 96.81 96 MET A C 1
ATOM 755 O O . MET A 1 96 ? -12.556 -3.827 17.514 1.00 96.81 96 MET A O 1
ATOM 759 N N . GLN A 1 97 ? -14.745 -3.308 17.325 1.00 95.75 97 GLN A N 1
ATOM 760 C CA . GLN A 1 97 ? -14.774 -2.375 18.446 1.00 95.75 97 GLN A CA 1
ATOM 761 C C . GLN A 1 97 ? -15.396 -3.057 19.672 1.00 95.75 97 GLN A C 1
ATOM 763 O O . GLN A 1 97 ? -16.616 -3.222 19.714 1.00 95.75 97 GLN A O 1
ATOM 768 N N . PRO A 1 98 ? -14.589 -3.487 20.660 1.00 94.94 98 PRO A N 1
ATOM 769 C CA . PRO A 1 98 ? -15.123 -3.950 21.931 1.00 94.94 98 PRO A CA 1
ATOM 770 C C . PRO A 1 98 ? -15.622 -2.755 22.752 1.00 94.94 98 PRO A C 1
ATOM 772 O O . PRO A 1 98 ? -14.971 -1.710 22.793 1.00 94.94 98 PRO A O 1
ATOM 775 N N . TYR A 1 99 ? -16.760 -2.926 23.421 1.00 93.31 99 TYR A N 1
ATOM 776 C CA . TYR A 1 99 ? -17.322 -1.939 24.340 1.00 93.31 99 TYR A C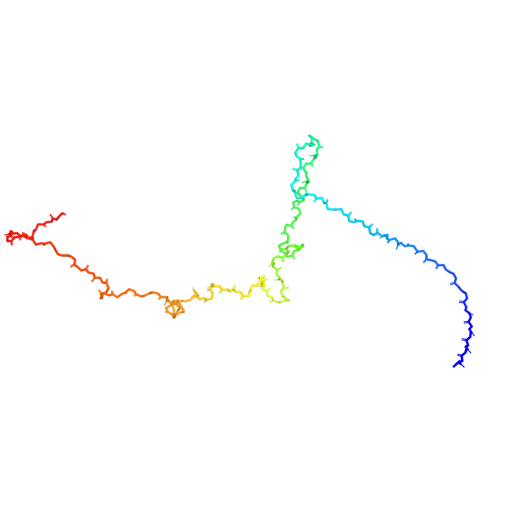A 1
ATOM 777 C C . TYR A 1 99 ? -17.365 -2.502 25.756 1.00 93.31 99 TYR A C 1
ATOM 779 O O . TYR A 1 99 ? -17.664 -3.681 25.953 1.00 93.31 99 TYR A O 1
ATOM 787 N N . PHE A 1 100 ? -17.095 -1.640 26.731 1.00 94.50 100 PHE A N 1
ATOM 788 C CA . PHE A 1 100 ? -17.288 -1.925 28.146 1.00 94.50 100 PHE A CA 1
ATOM 789 C C . PHE A 1 100 ? -18.579 -1.244 28.592 1.00 94.50 100 PHE A C 1
ATOM 791 O O . PHE A 1 100 ? -18.751 -0.051 28.364 1.00 94.50 100 PHE A O 1
ATOM 798 N N . ILE A 1 101 ? -19.499 -2.012 29.175 1.00 93.25 101 ILE A N 1
ATOM 799 C CA . ILE A 1 101 ? -20.798 -1.524 29.648 1.00 93.25 101 ILE A CA 1
ATOM 800 C C . ILE A 1 101 ? -20.858 -1.782 31.153 1.00 93.25 101 ILE A C 1
ATOM 802 O O . ILE A 1 101 ? -20.577 -2.898 31.592 1.00 93.25 101 ILE A O 1
ATOM 806 N N . HIS A 1 102 ? -21.210 -0.760 31.930 1.00 94.06 102 HIS A N 1
ATOM 807 C CA . HIS A 1 102 ? -21.394 -0.842 33.378 1.00 94.06 102 HIS A CA 1
ATOM 808 C C . HIS A 1 102 ? -22.681 -0.115 33.803 1.00 94.06 102 HIS A C 1
ATOM 810 O O . HIS A 1 102 ? -23.263 0.632 33.026 1.00 94.06 102 HIS A O 1
ATOM 816 N N . GLU A 1 103 ? -23.150 -0.357 35.028 1.00 95.88 103 GLU A N 1
ATOM 817 C CA . GLU A 1 103 ? -24.482 0.073 35.500 1.00 95.88 103 GLU A CA 1
ATOM 818 C C . GLU A 1 103 ? -24.578 1.549 35.925 1.00 95.88 103 GLU A C 1
ATOM 820 O O . GLU A 1 103 ? -25.653 2.007 36.298 1.00 95.88 103 GLU A O 1
ATOM 825 N N . LYS A 1 104 ? -23.467 2.291 35.933 1.00 92.75 104 LYS A N 1
ATOM 826 C CA . LYS A 1 104 ? -23.452 3.674 36.437 1.00 92.75 104 LYS A CA 1
ATOM 827 C C . LYS A 1 104 ? -23.915 4.637 35.346 1.00 92.75 104 LYS A C 1
ATOM 829 O O . LYS A 1 104 ? -23.617 4.429 34.177 1.00 92.75 104 LYS A O 1
ATOM 834 N N . ASP A 1 105 ? -24.552 5.728 35.756 1.00 93.44 105 ASP A N 1
ATOM 835 C CA . ASP A 1 105 ? -25.078 6.756 34.843 1.00 93.44 105 ASP A CA 1
ATOM 836 C C . ASP A 1 105 ? -23.994 7.649 34.210 1.00 93.44 105 ASP A C 1
ATOM 838 O O . ASP A 1 105 ? -24.289 8.460 33.332 1.00 93.44 105 ASP A O 1
ATOM 842 N N . VAL A 1 106 ? -22.748 7.547 34.681 1.00 94.69 106 VAL A N 1
ATOM 843 C CA . VAL A 1 106 ? -21.608 8.340 34.206 1.00 94.69 106 VAL A CA 1
ATOM 844 C C . VAL A 1 106 ? -20.494 7.423 33.744 1.00 94.69 106 VAL A C 1
ATOM 846 O O . VAL A 1 106 ? -20.178 6.465 34.443 1.00 94.69 106 VAL A O 1
ATOM 849 N N . ASP A 1 107 ? -19.883 7.744 32.607 1.00 93.81 107 ASP A N 1
ATOM 850 C CA . ASP A 1 107 ? -18.721 7.015 32.104 1.00 93.81 107 ASP A CA 1
ATOM 851 C C . ASP A 1 107 ? -17.557 7.107 33.096 1.00 93.81 107 ASP A C 1
ATOM 853 O O . ASP A 1 107 ? -17.227 8.186 33.602 1.00 93.81 107 ASP A O 1
ATOM 857 N N . GLU A 1 108 ? -16.898 5.977 33.340 1.00 93.12 108 GLU A N 1
ATOM 858 C CA . GLU A 1 108 ? -15.699 5.914 34.170 1.00 93.12 108 GLU A CA 1
ATOM 859 C C . GLU A 1 108 ? -14.483 5.499 33.331 1.00 93.12 108 GLU A C 1
ATOM 861 O O . GLU A 1 108 ? -14.572 4.554 32.541 1.00 93.12 108 GLU A O 1
ATOM 866 N N . PRO A 1 109 ? -13.334 6.191 33.471 1.00 92.00 109 PRO A N 1
ATOM 867 C CA . PRO A 1 109 ? -12.111 5.762 32.814 1.00 92.00 109 PRO A CA 1
ATOM 868 C C . PRO A 1 109 ? -11.669 4.408 33.379 1.00 92.00 109 PRO A C 1
ATOM 870 O O . PRO A 1 109 ? -11.740 4.175 34.588 1.00 92.00 109 PRO A O 1
ATOM 873 N N . ILE A 1 110 ? -11.204 3.542 32.480 1.00 81.94 110 ILE A N 1
ATOM 874 C CA . ILE A 1 110 ? -10.643 2.223 32.796 1.00 81.94 110 ILE A CA 1
ATOM 875 C C . ILE A 1 110 ? -9.154 2.359 33.098 1.00 81.94 110 ILE A C 1
ATOM 877 O O . ILE A 1 110 ? -8.458 3.019 32.291 1.00 81.94 110 ILE A O 1
#

InterPro domains:
  IPR001731 Delta-aminolevulini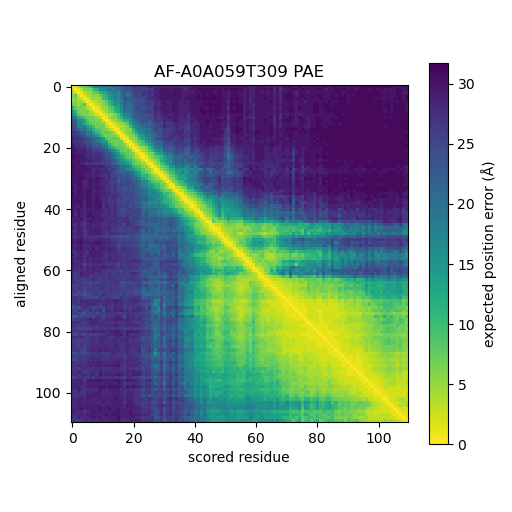c acid dehydratase [PF00490] (70-106)
  IPR013785 Aldolase-type TIM barrel [G3DSA:3.20.20.70] (54-110)

Foldseek 3Di:
DDDDDDDDDDDDDDDDDDDDDDDDDDDDDDPDDPPDDDPPPPVPPDDCCDDPVNQWDDDPPDDTDGPDPDDVVVCVVDVVSVVVPPDDDDDPVNDDDDDDDDDDPDDDDD

Radius of gyration: 37.24 Å; Cα contacts (8 Å, |Δi|>4): 28; chains: 1; bounding box: 91×50×93 Å

Sequence (110 aa):
MRLSCVLFLGIAGVVNSMLDGGGSKSLWPSLSTPNAEPPEIDDGEYDPFSGRLGLWRRPQDSAPWVPQRRRPRRNRKNPVIRSMVQENVVRPSNLMQPYFIHEKDVDEPI